Protein AF-A0A4P7GHL5-F1 (afdb_monomer_lite)

Foldseek 3Di:
DDPCDPVNVLVVLVVVLVVVVVVVVVVPLDKDWDWDKDDDLAALVLQQVLVQVLLPPQPQWDWDAPDVQKIKIKRWDLDPSLVSLCVSVPPVSVVSSVDTDIWIWMWGWDADDRHIMITIGGIDGPVSVVSVVVSSVCSNVSSVPPPPPPDDD

Radius of gyration: 22.7 Å; chains: 1; bounding box: 52×26×85 Å

Organism: NCBI:txid2518370

Secondary structure (DSSP, 8-state):
-----HHHHHHHHHHHHHHHHHHHHTS---EEEEEEEEEESS-HHHHHHHHHHHHHTSTTEEEEEEETTEEEEEEEEE-GGGHHHHHHTTTTGGGGGG-EEEEEEEEEEEEETTEEEEEEEEEEEHHHHHHHHHHHHHHHHHHHT--------

pLDDT: mean 75.15, std 10.36, range [44.66, 88.81]

Sequence (153 aa):
MFGIGGVELVVAGAVVVAAILVLRFARPGQWVRVDEVHHVAVEPTALEIPLARLLSDLPSTELHAGGPATWTLSVRRAQPWTLVPAVLLFRLGLLFLLFREHAAVLAVLRSAPGGSEVHLLGTTRVAVRTTLQRALAELPAAAATRPDATTTS

Structure (mmCIF, N/CA/C/O backbone):
data_AF-A0A4P7GHL5-F1
#
_entry.id   AF-A0A4P7GHL5-F1
#
loop_
_atom_site.group_PDB
_atom_site.id
_atom_site.type_symbol
_atom_site.label_atom_id
_atom_site.label_alt_id
_atom_site.label_comp_id
_atom_site.label_asym_id
_atom_site.label_entity_id
_atom_site.label_seq_id
_atom_site.pdbx_PDB_ins_code
_atom_site.Cartn_x
_atom_site.Cartn_y
_atom_site.Cartn_z
_atom_site.occupancy
_atom_site.B_iso_or_equiv
_atom_site.auth_seq_id
_atom_site.auth_comp_id
_atom_site.auth_asym_id
_atom_site.auth_atom_id
_atom_site.pdbx_PDB_model_num
ATOM 1 N N . MET A 1 1 ? 30.127 -12.176 -44.407 1.00 48.75 1 MET A N 1
ATOM 2 C CA . MET A 1 1 ? 30.492 -12.091 -42.977 1.00 48.75 1 MET A CA 1
ATOM 3 C C . MET A 1 1 ? 30.064 -10.717 -42.501 1.00 48.75 1 MET A C 1
ATOM 5 O O . MET A 1 1 ? 30.691 -9.743 -42.889 1.00 48.75 1 MET A O 1
ATOM 9 N N . PHE A 1 2 ? 28.931 -10.615 -41.804 1.00 52.50 2 PHE A N 1
ATOM 10 C CA . PHE A 1 2 ? 28.431 -9.325 -41.327 1.00 52.50 2 PHE A CA 1
ATOM 11 C C . PHE A 1 2 ? 29.323 -8.864 -40.176 1.00 52.50 2 PHE A C 1
ATOM 13 O O . PHE A 1 2 ? 29.276 -9.430 -39.086 1.00 52.50 2 PHE A O 1
ATOM 20 N N . GLY A 1 3 ? 30.191 -7.893 -40.454 1.00 56.22 3 GLY A N 1
ATOM 21 C CA . GLY A 1 3 ? 30.932 -7.177 -39.428 1.00 56.22 3 GLY A CA 1
ATOM 22 C C . GLY A 1 3 ? 29.958 -6.283 -38.687 1.00 56.22 3 GLY A C 1
ATOM 23 O O . GLY A 1 3 ? 29.822 -5.123 -39.047 1.00 56.22 3 GLY A O 1
ATOM 24 N N . ILE A 1 4 ? 29.254 -6.850 -37.706 1.00 58.62 4 ILE A N 1
ATOM 25 C CA . ILE A 1 4 ? 28.457 -6.079 -36.756 1.00 58.62 4 ILE A CA 1
ATOM 26 C C . ILE A 1 4 ? 29.463 -5.223 -35.988 1.00 58.62 4 ILE A C 1
ATOM 28 O O . ILE A 1 4 ? 30.194 -5.718 -35.126 1.00 58.62 4 ILE A O 1
ATOM 32 N N . GLY A 1 5 ? 29.574 -3.956 -36.370 1.00 64.81 5 GLY A N 1
ATOM 33 C CA . GLY A 1 5 ? 30.417 -2.993 -35.688 1.00 64.81 5 GLY A CA 1
ATOM 34 C C . GLY A 1 5 ? 29.848 -2.737 -34.298 1.00 64.81 5 GLY A C 1
ATOM 35 O O . GLY A 1 5 ? 28.633 -2.748 -34.101 1.00 64.81 5 GLY A O 1
ATOM 36 N N . GLY A 1 6 ? 30.709 -2.466 -33.312 1.00 70.94 6 GLY A N 1
ATOM 37 C CA . GLY A 1 6 ? 30.272 -2.200 -31.933 1.00 70.94 6 GLY A CA 1
ATOM 38 C C . GLY A 1 6 ? 29.177 -1.126 -31.823 1.00 70.94 6 GLY A C 1
ATOM 39 O O . GLY A 1 6 ? 28.366 -1.168 -30.905 1.00 70.94 6 GLY A O 1
ATOM 40 N N . VAL A 1 7 ? 29.090 -0.217 -32.801 1.00 75.12 7 VAL A N 1
ATOM 41 C CA . VAL A 1 7 ? 28.044 0.809 -32.908 1.00 75.12 7 VAL A CA 1
ATOM 42 C C . VAL A 1 7 ? 26.653 0.213 -33.163 1.00 75.12 7 VAL A C 1
ATOM 44 O O . VAL A 1 7 ? 25.696 0.627 -32.517 1.00 75.12 7 VAL A O 1
ATOM 47 N N . GLU A 1 8 ? 26.515 -0.781 -34.042 1.00 79.44 8 GLU A N 1
ATOM 48 C CA . GLU A 1 8 ? 25.217 -1.407 -34.352 1.00 79.44 8 GLU A CA 1
ATOM 49 C C 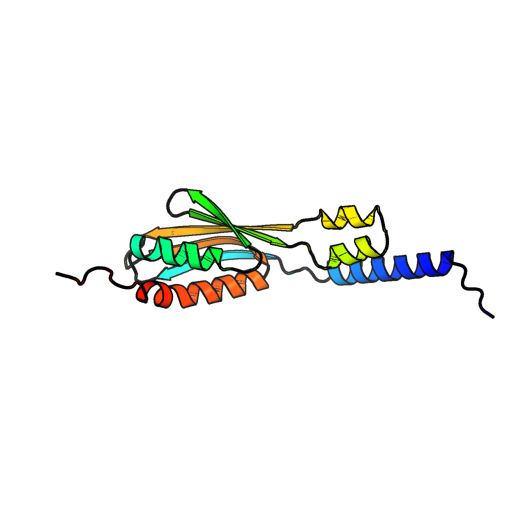. GLU A 1 8 ? 24.677 -2.189 -33.155 1.00 79.44 8 GLU A C 1
ATOM 51 O O . GLU A 1 8 ? 23.475 -2.176 -32.894 1.00 79.44 8 GLU A O 1
ATOM 56 N N . LEU A 1 9 ? 25.572 -2.796 -32.372 1.00 78.25 9 LEU A N 1
ATOM 57 C CA . LEU A 1 9 ? 25.213 -3.494 -31.140 1.00 78.25 9 LEU A CA 1
ATOM 58 C C . LEU A 1 9 ? 24.723 -2.518 -30.057 1.00 78.25 9 LEU A C 1
ATOM 60 O O . LEU A 1 9 ? 23.744 -2.798 -29.365 1.00 78.25 9 LEU A O 1
ATOM 64 N N . VAL A 1 10 ? 25.355 -1.343 -29.953 1.00 76.69 10 VAL A N 1
ATOM 65 C CA . VAL A 1 10 ? 24.929 -0.268 -29.041 1.00 76.69 10 VAL A CA 1
ATOM 66 C C . VAL A 1 10 ? 23.576 0.307 -29.462 1.00 76.69 10 VAL A C 1
ATOM 68 O O . VAL A 1 10 ? 22.698 0.479 -28.617 1.00 76.69 10 VAL A O 1
ATOM 71 N N . VAL A 1 11 ? 23.370 0.559 -30.757 1.00 80.88 11 VAL A N 1
ATOM 72 C CA . VAL A 1 11 ? 22.097 1.078 -31.282 1.00 80.88 11 VAL A CA 1
ATOM 73 C C . VAL A 1 11 ? 20.975 0.056 -31.098 1.00 80.88 11 VAL A C 1
ATOM 75 O O . VAL A 1 11 ? 19.912 0.408 -30.588 1.00 80.88 11 VAL A O 1
ATOM 78 N N . ALA A 1 12 ? 21.207 -1.217 -31.429 1.00 79.75 12 ALA A N 1
ATOM 79 C CA . ALA A 1 12 ? 20.229 -2.280 -31.215 1.00 79.75 12 ALA A CA 1
ATOM 80 C C . ALA A 1 12 ? 19.871 -2.428 -29.727 1.00 79.75 12 ALA A C 1
ATOM 82 O O . ALA A 1 12 ? 18.692 -2.510 -29.380 1.00 79.75 12 ALA A O 1
ATOM 83 N N . GLY A 1 13 ? 20.869 -2.377 -28.837 1.00 77.56 13 GLY A N 1
ATOM 84 C CA . GLY A 1 13 ? 20.654 -2.367 -27.391 1.00 77.56 13 GLY A CA 1
ATOM 85 C C . GLY A 1 13 ? 19.793 -1.186 -26.940 1.00 77.56 13 GLY A C 1
ATOM 86 O O . GLY A 1 13 ? 18.809 -1.379 -26.229 1.00 77.56 13 GLY A O 1
ATOM 87 N N . ALA A 1 14 ? 20.096 0.027 -27.407 1.00 78.31 14 ALA A N 1
ATOM 88 C CA . ALA A 1 14 ? 19.332 1.228 -27.074 1.00 78.31 14 ALA A CA 1
ATOM 89 C C . ALA A 1 14 ? 17.873 1.160 -27.561 1.00 78.31 14 ALA A C 1
ATOM 91 O O . ALA A 1 14 ? 16.963 1.545 -26.826 1.00 78.31 14 ALA A O 1
ATOM 92 N N . VAL A 1 15 ? 17.628 0.623 -28.760 1.00 82.00 15 VAL A N 1
ATOM 93 C CA . VAL A 1 15 ? 16.272 0.449 -29.310 1.00 82.00 15 VAL A CA 1
ATOM 94 C C . VAL A 1 15 ? 15.474 -0.574 -28.504 1.00 82.00 15 VAL A C 1
ATOM 96 O O . VAL A 1 15 ? 14.314 -0.322 -28.183 1.00 82.00 15 VAL A O 1
ATOM 99 N N . VAL A 1 16 ? 16.083 -1.697 -28.114 1.00 80.12 16 VAL A N 1
ATOM 100 C CA . VAL A 1 16 ? 15.427 -2.697 -27.255 1.00 80.12 16 VAL A CA 1
ATOM 101 C C . VAL A 1 16 ? 15.089 -2.102 -25.886 1.00 80.12 16 VAL A C 1
ATOM 103 O O . VAL A 1 16 ? 13.987 -2.314 -25.382 1.00 80.12 16 VAL A O 1
ATOM 106 N N . VAL A 1 17 ? 15.981 -1.293 -25.308 1.00 74.69 17 VAL A N 1
ATOM 107 C CA . VAL A 1 17 ? 15.707 -0.558 -24.062 1.00 74.69 17 VAL A CA 1
ATOM 108 C C . VAL A 1 17 ? 14.541 0.394 -24.232 1.00 74.69 17 VAL A C 1
ATOM 110 O O . VAL A 1 17 ? 13.614 0.357 -23.427 1.00 74.69 17 VAL A O 1
ATOM 113 N N . ALA A 1 18 ? 14.553 1.213 -25.282 1.0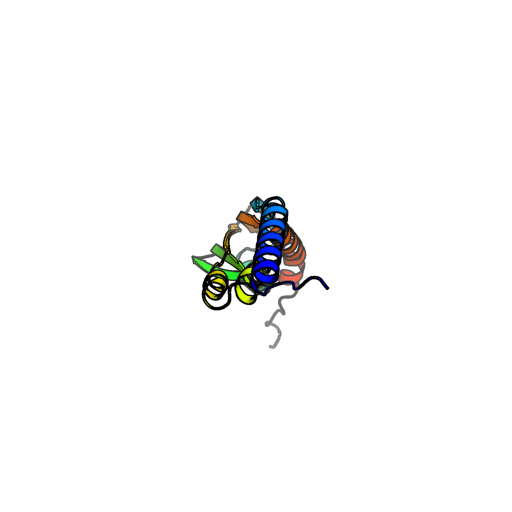0 78.69 18 ALA A N 1
ATOM 114 C CA . ALA A 1 18 ? 13.472 2.144 -25.565 1.00 78.69 18 ALA A CA 1
ATOM 115 C C . ALA A 1 18 ? 12.137 1.407 -25.749 1.00 78.69 18 ALA A C 1
ATOM 117 O O . ALA A 1 18 ? 11.136 1.810 -25.164 1.00 78.69 18 ALA A O 1
ATOM 118 N N . ALA A 1 19 ? 12.121 0.285 -26.473 1.00 79.19 19 ALA A N 1
ATOM 119 C CA . ALA A 1 19 ? 10.927 -0.533 -26.664 1.00 79.19 19 ALA A CA 1
ATOM 120 C C . ALA A 1 19 ? 10.416 -1.137 -25.346 1.00 79.19 19 ALA A C 1
ATOM 122 O O . ALA A 1 19 ? 9.219 -1.072 -25.072 1.00 79.19 19 ALA A O 1
ATOM 123 N N . ILE A 1 20 ? 11.305 -1.671 -24.496 1.00 74.75 20 ILE A N 1
ATOM 124 C CA . ILE A 1 20 ? 10.948 -2.183 -23.162 1.00 74.75 20 ILE A CA 1
ATOM 125 C C . ILE A 1 20 ? 10.397 -1.055 -22.287 1.00 74.75 20 ILE A C 1
ATOM 127 O O . ILE A 1 20 ? 9.387 -1.250 -21.608 1.00 74.75 20 ILE A O 1
ATOM 131 N N . LEU A 1 21 ? 11.028 0.122 -22.313 1.00 68.75 21 LEU A N 1
ATOM 132 C CA . LEU A 1 21 ? 10.570 1.295 -21.577 1.00 68.75 21 LEU A CA 1
ATOM 133 C C . LEU A 1 21 ? 9.182 1.720 -22.057 1.00 68.75 21 LEU A C 1
ATOM 135 O O . LEU A 1 21 ? 8.297 1.844 -21.223 1.00 68.75 21 LEU A O 1
ATOM 139 N N . VAL A 1 22 ? 8.947 1.847 -23.366 1.00 76.06 22 VAL A N 1
ATOM 140 C CA . VAL A 1 22 ? 7.643 2.229 -23.937 1.00 76.06 22 VAL A CA 1
ATOM 141 C C . VAL A 1 22 ? 6.562 1.201 -23.610 1.00 76.06 22 VAL A C 1
ATOM 143 O O . VAL A 1 22 ? 5.519 1.572 -23.080 1.00 76.06 22 VAL A O 1
ATOM 146 N N . LEU A 1 23 ? 6.805 -0.093 -23.843 1.00 72.56 23 LEU A N 1
ATOM 147 C CA . LEU A 1 23 ? 5.844 -1.163 -23.534 1.00 72.56 23 LEU A CA 1
ATOM 148 C C . LEU A 1 23 ? 5.489 -1.216 -22.048 1.00 72.56 23 LEU A C 1
ATOM 150 O O . LEU A 1 23 ? 4.367 -1.570 -21.683 1.00 72.56 23 LEU A O 1
ATOM 154 N N . ARG A 1 24 ? 6.441 -0.882 -21.175 1.00 64.31 24 ARG A N 1
ATOM 155 C CA . ARG A 1 24 ? 6.233 -0.919 -19.730 1.00 64.31 24 ARG A CA 1
ATOM 156 C C . ARG A 1 24 ? 5.637 0.374 -19.188 1.00 64.31 24 ARG A C 1
ATOM 158 O O . ARG A 1 24 ? 4.816 0.286 -18.288 1.00 64.31 24 ARG A O 1
ATOM 165 N N . PHE A 1 25 ? 5.965 1.531 -19.757 1.00 62.09 25 PHE A N 1
ATOM 166 C CA . PHE A 1 25 ? 5.304 2.806 -19.458 1.00 62.09 25 PHE A CA 1
ATOM 167 C C . PHE A 1 25 ? 3.849 2.798 -19.948 1.00 62.09 25 PHE A C 1
ATOM 169 O O . PHE A 1 25 ? 2.962 3.312 -19.274 1.00 62.09 25 PHE A O 1
ATOM 176 N N . ALA A 1 26 ? 3.591 2.119 -21.070 1.00 59.94 26 ALA A N 1
ATOM 177 C CA . ALA A 1 26 ? 2.252 1.851 -21.588 1.00 59.94 26 ALA A CA 1
ATOM 178 C C . ALA A 1 26 ? 1.462 0.834 -20.747 1.00 59.94 26 ALA A C 1
ATOM 180 O O . ALA A 1 26 ? 0.247 0.732 -20.899 1.00 59.94 26 ALA A O 1
ATOM 181 N N . ARG A 1 27 ? 2.117 0.091 -19.842 1.00 58.94 27 ARG A N 1
ATOM 182 C CA . ARG A 1 27 ? 1.444 -0.644 -18.767 1.00 58.94 27 ARG A CA 1
ATOM 183 C C . ARG A 1 27 ? 1.452 0.233 -17.520 1.00 58.94 27 ARG A C 1
ATOM 185 O O . ARG A 1 27 ? 2.362 0.080 -16.702 1.00 58.94 27 ARG A O 1
ATOM 192 N N . PRO A 1 28 ? 0.467 1.133 -17.338 1.00 54.09 28 PRO A N 1
ATOM 193 C CA . PRO A 1 28 ? 0.375 1.894 -16.108 1.00 54.09 28 PRO A CA 1
ATOM 194 C C . PRO A 1 28 ? 0.365 0.887 -14.962 1.00 54.09 28 PRO A C 1
ATOM 196 O O . PRO A 1 28 ? -0.519 0.032 -14.878 1.00 54.09 28 PRO A O 1
ATOM 199 N N . GLY A 1 29 ? 1.375 0.947 -14.092 1.00 60.66 29 GLY A N 1
ATOM 200 C CA . GLY A 1 29 ? 1.222 0.386 -12.761 1.00 60.66 29 GLY A CA 1
ATOM 201 C C . GLY A 1 29 ? 0.016 1.110 -12.195 1.00 60.66 29 GLY A C 1
ATOM 202 O O . GLY A 1 29 ? 0.129 2.299 -11.933 1.00 60.66 29 GLY A O 1
ATOM 203 N N . GLN A 1 30 ? -1.149 0.460 -12.181 1.00 71.44 30 GLN A N 1
ATOM 204 C CA . GLN A 1 30 ? -2.415 1.140 -11.938 1.00 71.44 30 GLN A CA 1
ATOM 205 C C . GLN A 1 30 ? -2.361 1.744 -10.538 1.00 71.44 30 GLN A C 1
ATOM 207 O O . GLN A 1 30 ? -2.423 1.046 -9.522 1.00 71.44 30 GLN A O 1
ATOM 212 N N . TRP A 1 31 ? -2.137 3.050 -10.511 1.00 75.62 31 TRP A N 1
ATOM 213 C CA . TRP A 1 31 ? -2.270 3.860 -9.325 1.00 75.62 31 TRP A CA 1
ATOM 214 C C . TRP A 1 31 ? -3.760 3.996 -9.075 1.00 75.62 31 TRP A C 1
ATOM 216 O O . TRP A 1 31 ? -4.522 4.364 -9.967 1.00 75.62 31 TRP A O 1
ATOM 226 N N . VAL A 1 32 ? -4.173 3.639 -7.872 1.00 80.81 32 VAL A N 1
ATOM 227 C CA . VAL A 1 32 ? -5.560 3.669 -7.444 1.00 80.81 32 VAL A CA 1
ATOM 228 C C . VAL A 1 32 ? -5.649 4.577 -6.236 1.00 80.81 32 VAL A C 1
ATOM 230 O O . VAL A 1 32 ? -4.804 4.539 -5.335 1.00 80.81 32 VAL A O 1
ATOM 233 N N . ARG A 1 33 ? -6.677 5.420 -6.243 1.00 84.75 33 ARG A N 1
ATOM 234 C CA . ARG A 1 33 ? -7.058 6.207 -5.080 1.00 84.75 33 ARG A CA 1
ATOM 235 C C . ARG A 1 33 ? -7.721 5.281 -4.065 1.00 84.75 33 ARG A C 1
ATOM 237 O O . ARG A 1 33 ? -8.637 4.544 -4.420 1.00 84.75 33 ARG A O 1
ATOM 244 N N . VAL A 1 34 ? -7.232 5.312 -2.834 1.00 84.38 34 VAL A N 1
ATOM 245 C CA . VAL A 1 34 ? -7.796 4.579 -1.701 1.00 84.38 34 VAL A CA 1
ATOM 246 C C . VAL A 1 34 ? -8.562 5.579 -0.848 1.00 84.38 34 VAL A C 1
ATOM 248 O O . VAL A 1 34 ? -8.024 6.628 -0.493 1.00 84.38 34 VAL A O 1
ATOM 251 N N . ASP A 1 35 ? -9.822 5.256 -0.597 1.00 87.31 35 ASP A N 1
ATOM 252 C CA . ASP A 1 35 ? -10.736 5.967 0.293 1.00 87.31 35 ASP A CA 1
ATOM 253 C C . ASP A 1 35 ? -11.661 4.903 0.891 1.00 87.31 35 ASP A C 1
ATOM 255 O O . ASP A 1 35 ? -12.705 4.568 0.331 1.00 87.31 35 ASP A O 1
ATOM 259 N N . GLU A 1 36 ? -11.159 4.214 1.915 1.00 86.56 36 GLU A N 1
ATOM 260 C CA . GLU A 1 36 ? -11.800 3.028 2.485 1.00 86.56 36 GLU A CA 1
ATOM 261 C C . GLU A 1 36 ? -11.942 3.167 3.998 1.00 86.56 36 GLU A C 1
ATOM 263 O O . GLU A 1 36 ? -11.018 3.606 4.680 1.00 86.56 36 GLU A O 1
ATOM 268 N N . VAL A 1 37 ? -13.088 2.732 4.524 1.00 85.81 37 VAL A N 1
ATOM 269 C CA . VAL A 1 37 ? -13.380 2.710 5.961 1.00 85.81 37 VAL A CA 1
ATOM 270 C C . VAL A 1 37 ? -13.594 1.266 6.394 1.00 85.81 37 VAL A C 1
ATOM 272 O O . VAL A 1 37 ? -14.455 0.572 5.855 1.00 85.81 37 VAL A O 1
ATOM 275 N N . HIS A 1 38 ? -12.798 0.803 7.353 1.00 84.56 38 HIS A N 1
ATOM 276 C CA . HIS A 1 38 ? -12.915 -0.526 7.947 1.00 84.56 38 HIS A CA 1
ATOM 277 C C . HIS A 1 38 ? -13.389 -0.411 9.390 1.00 84.56 38 HIS A C 1
ATOM 279 O O . HIS A 1 38 ? -12.745 0.244 10.205 1.00 84.56 38 HIS A O 1
ATOM 285 N N . HIS A 1 39 ? -14.502 -1.068 9.703 1.00 83.75 39 HIS A N 1
ATOM 286 C CA . HIS A 1 39 ? -15.079 -1.079 11.043 1.00 83.75 39 HIS A CA 1
ATOM 287 C C . HIS A 1 39 ? -14.617 -2.329 11.785 1.00 83.75 39 HIS A C 1
ATOM 289 O O . HIS A 1 39 ? -14.693 -3.437 11.252 1.00 83.75 39 HIS A O 1
ATOM 295 N N . VAL A 1 40 ? -14.167 -2.155 13.022 1.00 81.81 40 VAL A N 1
ATOM 296 C CA . VAL A 1 40 ? -13.754 -3.242 13.905 1.00 81.81 40 VAL A CA 1
ATOM 297 C C . VAL A 1 40 ? -14.449 -3.072 15.247 1.00 81.81 40 VAL A C 1
ATOM 299 O O . VAL A 1 40 ? -14.334 -2.028 15.880 1.00 81.81 40 VAL A O 1
ATOM 302 N N . ALA A 1 41 ? -15.152 -4.109 15.703 1.00 81.00 41 ALA A N 1
ATOM 303 C CA . ALA A 1 41 ? -15.884 -4.122 16.973 1.00 81.00 41 ALA A CA 1
ATOM 304 C C . ALA A 1 41 ? -14.948 -4.305 18.188 1.00 81.00 41 ALA A C 1
ATOM 306 O O . ALA A 1 41 ? -15.124 -5.207 19.001 1.00 81.00 41 ALA A O 1
ATOM 307 N N . VAL A 1 42 ? -13.898 -3.490 18.267 1.00 78.94 42 VAL A N 1
ATOM 308 C CA . VAL A 1 42 ? -12.881 -3.487 19.326 1.00 78.94 42 VAL A CA 1
ATOM 309 C C . VAL A 1 42 ? -12.593 -2.035 19.698 1.00 78.94 42 VAL A C 1
ATOM 311 O O . VAL A 1 42 ? -12.721 -1.142 18.860 1.00 78.94 42 VAL A O 1
ATOM 314 N N . GLU A 1 43 ? -12.230 -1.782 20.951 1.00 79.62 43 GLU A N 1
ATOM 315 C CA . GLU A 1 43 ? -11.904 -0.441 21.439 1.00 79.62 43 GLU A CA 1
ATOM 316 C C . GLU A 1 43 ? -10.631 0.127 20.762 1.00 79.62 43 GLU A C 1
ATOM 318 O O . GLU A 1 43 ? -9.679 -0.628 20.530 1.00 79.62 43 GLU A O 1
ATOM 323 N N . PRO A 1 44 ? -10.559 1.442 20.462 1.00 73.38 44 PRO A N 1
ATOM 324 C CA . PRO A 1 44 ? -9.445 2.021 19.698 1.00 73.38 44 PRO A CA 1
ATOM 325 C C . PRO A 1 44 ? -8.075 1.813 20.349 1.00 73.38 44 PRO A C 1
ATOM 327 O O . PRO A 1 44 ? -7.088 1.534 19.671 1.00 73.38 44 PRO A O 1
ATOM 330 N N . THR A 1 45 ? -8.014 1.885 21.677 1.00 75.50 45 THR A N 1
ATOM 331 C CA . THR A 1 45 ? -6.791 1.697 22.475 1.00 75.50 45 THR A CA 1
ATOM 332 C C . THR A 1 45 ? -6.247 0.271 22.395 1.00 75.50 45 THR A C 1
ATOM 334 O O . THR A 1 45 ? -5.033 0.057 22.402 1.00 75.50 45 THR A O 1
ATOM 337 N N . ALA A 1 46 ? -7.126 -0.725 22.276 1.00 77.00 46 ALA A N 1
ATOM 338 C CA . ALA A 1 46 ? -6.725 -2.114 22.087 1.00 77.00 46 ALA A CA 1
ATOM 339 C C . ALA A 1 46 ? -6.208 -2.378 20.663 1.00 77.00 46 ALA A C 1
ATOM 341 O O . ALA A 1 46 ? -5.447 -3.325 20.459 1.00 77.00 46 ALA A O 1
ATOM 342 N N . LEU A 1 47 ? -6.584 -1.527 19.705 1.00 80.44 47 LEU A N 1
ATOM 343 C CA . LEU A 1 47 ? -6.341 -1.708 18.279 1.00 80.44 47 LEU A CA 1
ATOM 344 C C . LEU A 1 47 ? -5.146 -0.899 17.748 1.00 80.44 47 LEU A C 1
ATOM 346 O O . LEU A 1 47 ? -4.567 -1.275 16.732 1.00 80.44 47 LEU A O 1
ATOM 350 N N . GLU A 1 48 ? -4.713 0.141 18.464 1.00 81.00 48 GLU A N 1
ATOM 351 C CA . GLU A 1 48 ? -3.580 0.999 18.092 1.00 81.00 48 GLU A CA 1
ATOM 352 C C . GLU A 1 48 ? -2.272 0.211 17.880 1.00 81.00 48 GLU A C 1
ATOM 354 O O . GLU A 1 48 ? -1.625 0.336 16.838 1.00 81.00 48 GLU A O 1
ATOM 359 N N . ILE A 1 49 ? -1.905 -0.656 18.833 1.00 81.44 49 ILE A N 1
ATOM 360 C CA . ILE A 1 49 ? -0.667 -1.455 18.770 1.00 81.44 49 ILE A CA 1
ATOM 361 C C . ILE A 1 49 ? -0.742 -2.546 17.682 1.00 81.44 49 ILE A C 1
ATOM 363 O O . ILE A 1 49 ? 0.190 -2.627 16.876 1.00 81.44 49 ILE A O 1
ATOM 367 N N . PRO A 1 50 ? -1.808 -3.377 17.604 1.00 81.94 50 PRO A N 1
ATOM 368 C CA . PRO A 1 50 ? -1.966 -4.346 16.519 1.00 81.94 50 PRO A CA 1
ATOM 369 C C . PRO A 1 50 ? -1.966 -3.699 15.135 1.00 81.94 50 PRO A C 1
ATOM 371 O O . PRO A 1 50 ? -1.295 -4.204 14.240 1.00 81.94 50 PRO A O 1
ATOM 374 N N . LEU A 1 51 ? -2.659 -2.568 14.965 1.00 82.81 51 LEU A N 1
ATOM 375 C CA . LEU A 1 51 ? -2.716 -1.852 13.693 1.00 82.81 51 LEU A CA 1
ATOM 376 C C . LEU A 1 51 ? -1.341 -1.309 13.300 1.00 82.81 51 LEU A C 1
ATOM 378 O O . LEU A 1 51 ? -0.910 -1.525 12.171 1.00 82.81 51 LEU A O 1
ATOM 382 N N . ALA A 1 52 ? -0.625 -0.657 14.220 1.00 83.50 52 ALA A N 1
ATOM 383 C CA . ALA A 1 52 ? 0.716 -0.150 13.943 1.00 83.50 52 ALA A CA 1
ATOM 384 C C . ALA A 1 52 ? 1.686 -1.277 13.550 1.00 83.50 52 ALA A C 1
ATOM 386 O O . ALA A 1 52 ? 2.419 -1.129 12.574 1.00 83.50 52 ALA A O 1
ATOM 387 N N . ARG A 1 53 ? 1.649 -2.417 14.258 1.00 83.06 53 ARG A N 1
ATOM 388 C CA . ARG A 1 53 ? 2.482 -3.594 13.953 1.00 83.06 53 ARG A CA 1
ATOM 389 C C . ARG A 1 53 ? 2.154 -4.184 12.581 1.00 83.06 53 ARG A C 1
ATOM 391 O O . ARG A 1 53 ? 3.039 -4.448 11.775 1.00 83.06 53 ARG A O 1
ATOM 398 N N . LEU A 1 54 ? 0.870 -4.344 12.297 1.00 83.88 54 LEU A N 1
ATOM 399 C CA . LEU A 1 54 ? 0.387 -4.913 11.045 1.00 83.88 54 LEU A CA 1
ATOM 400 C C . LEU A 1 54 ? 0.720 -4.007 9.849 1.00 83.88 54 LEU A C 1
ATOM 402 O O . LEU A 1 54 ? 1.109 -4.495 8.789 1.00 83.88 54 LEU A O 1
ATOM 406 N N . LEU A 1 55 ? 0.654 -2.685 10.032 1.00 83.19 55 LEU A N 1
ATOM 407 C CA . LEU A 1 55 ? 1.099 -1.722 9.026 1.00 83.19 55 LEU A CA 1
ATOM 408 C C . LEU A 1 55 ? 2.629 -1.682 8.871 1.00 83.19 55 LEU A C 1
ATOM 410 O O . LEU A 1 55 ? 3.108 -1.435 7.766 1.00 83.19 55 LEU A O 1
ATOM 414 N N . SER A 1 56 ? 3.405 -1.920 9.935 1.00 83.12 56 SER A N 1
ATOM 415 C CA . SER A 1 56 ? 4.873 -1.968 9.852 1.00 83.12 56 SER A CA 1
ATOM 416 C C . SER A 1 56 ? 5.410 -3.244 9.206 1.00 83.12 56 SER A C 1
ATOM 418 O O . SER A 1 56 ? 6.462 -3.198 8.575 1.00 83.12 56 SER A O 1
ATOM 420 N N . ASP A 1 57 ? 4.687 -4.360 9.322 1.00 83.50 57 ASP A N 1
ATOM 421 C CA . ASP A 1 57 ? 5.086 -5.656 8.755 1.00 83.50 57 ASP A CA 1
ATOM 422 C C . ASP A 1 57 ? 4.808 -5.759 7.242 1.00 83.50 57 ASP A C 1
ATOM 424 O O . ASP A 1 57 ? 5.183 -6.735 6.583 1.00 83.50 57 ASP A O 1
ATOM 428 N N . LEU A 1 58 ? 4.171 -4.741 6.653 1.00 79.00 58 LEU A N 1
ATOM 429 C CA . LEU A 1 58 ? 3.929 -4.684 5.218 1.00 79.00 58 LEU A CA 1
ATOM 430 C C . LEU A 1 58 ? 5.259 -4.617 4.435 1.00 79.00 58 LEU A C 1
ATOM 432 O O . LEU A 1 58 ? 6.149 -3.812 4.727 1.00 79.00 58 LEU A O 1
ATOM 436 N N . PRO A 1 59 ? 5.421 -5.441 3.386 1.00 72.12 59 PRO A N 1
ATOM 437 C CA . PRO A 1 59 ? 6.660 -5.474 2.628 1.00 72.12 59 PRO A CA 1
ATOM 438 C C . PRO A 1 59 ? 6.833 -4.204 1.787 1.00 72.12 59 PRO A C 1
ATOM 440 O O . PRO A 1 59 ? 5.942 -3.805 1.037 1.00 72.12 59 PRO A O 1
ATOM 443 N N . SER A 1 60 ? 8.050 -3.648 1.792 1.00 71.75 60 SER A N 1
ATOM 444 C CA . SER A 1 60 ? 8.440 -2.469 0.988 1.00 71.75 60 SER A CA 1
ATOM 445 C C . SER A 1 60 ? 7.711 -1.164 1.352 1.00 71.75 60 SER A C 1
ATOM 447 O O . SER A 1 60 ? 7.571 -0.274 0.505 1.00 71.75 60 SER A O 1
ATOM 449 N N . THR A 1 61 ? 7.256 -1.040 2.597 1.00 76.38 61 THR A N 1
ATOM 450 C CA . THR A 1 61 ? 6.623 0.171 3.128 1.00 76.38 61 THR A CA 1
ATOM 451 C C . THR A 1 61 ? 7.378 0.711 4.332 1.00 76.38 61 THR A C 1
ATOM 453 O O . THR A 1 61 ? 7.859 -0.049 5.163 1.00 76.38 61 THR A O 1
ATOM 456 N N . GLU A 1 62 ? 7.476 2.031 4.427 1.00 82.50 62 GLU A N 1
ATOM 457 C CA . GLU A 1 62 ? 7.955 2.745 5.605 1.00 82.50 62 GLU A CA 1
ATOM 458 C C . GLU A 1 62 ? 6.741 3.359 6.313 1.00 82.50 62 GLU A C 1
ATOM 460 O O . GLU A 1 62 ? 5.952 4.082 5.697 1.00 82.50 62 GLU A O 1
ATOM 465 N N . LEU A 1 63 ? 6.580 3.056 7.600 1.00 82.88 63 LEU A N 1
ATOM 466 C CA . LEU A 1 63 ? 5.530 3.623 8.438 1.00 82.88 63 LEU A CA 1
ATOM 467 C C . LEU A 1 63 ? 6.059 4.874 9.146 1.00 82.88 63 LEU A C 1
ATOM 469 O O . LEU A 1 63 ? 7.054 4.813 9.866 1.00 82.88 63 LEU A O 1
ATOM 473 N N . HIS A 1 64 ? 5.372 5.999 8.980 1.00 84.81 64 HIS A N 1
ATOM 474 C CA . HIS A 1 64 ? 5.659 7.242 9.689 1.00 84.81 64 HIS A CA 1
ATOM 475 C C . HIS A 1 64 ? 4.484 7.585 10.603 1.00 84.81 64 HIS A C 1
ATOM 477 O O . HIS A 1 64 ? 3.355 7.721 10.135 1.00 84.81 64 HIS A O 1
ATOM 483 N N . ALA A 1 65 ? 4.732 7.743 11.902 1.00 82.69 65 ALA A N 1
ATOM 484 C CA . ALA A 1 65 ? 3.719 8.261 12.818 1.00 82.69 65 ALA A CA 1
ATOM 485 C C . ALA A 1 65 ? 3.450 9.740 12.484 1.00 82.69 65 ALA A C 1
ATOM 487 O O . ALA A 1 65 ? 4.372 10.553 12.492 1.00 82.69 65 ALA A O 1
ATOM 488 N N . GLY A 1 66 ? 2.203 10.069 12.136 1.00 71.88 66 GLY A N 1
ATOM 489 C CA . GLY A 1 66 ? 1.781 11.427 11.766 1.00 71.88 66 GLY A CA 1
ATOM 490 C C . GLY A 1 66 ? 1.220 12.239 12.937 1.00 71.88 66 GLY A C 1
ATOM 491 O O . GLY A 1 66 ? 1.016 13.443 12.805 1.00 71.88 66 GLY A O 1
ATOM 492 N N . GLY A 1 67 ? 0.976 11.584 14.073 1.00 76.88 67 GLY A N 1
ATOM 493 C CA . GLY A 1 67 ? 0.309 12.137 15.248 1.00 76.88 67 GLY A CA 1
ATOM 494 C C . GLY A 1 67 ? -0.395 11.031 16.048 1.00 76.88 67 GLY A C 1
ATOM 495 O O . GLY A 1 67 ? -0.231 9.849 15.735 1.00 76.88 67 GLY A O 1
ATOM 496 N N . PRO A 1 68 ? -1.193 11.379 17.072 1.00 75.94 68 PRO A N 1
ATOM 497 C CA . PRO A 1 68 ? -1.984 10.395 17.809 1.00 75.94 68 PRO A CA 1
ATOM 498 C C . PRO A 1 68 ? -2.981 9.705 16.867 1.00 75.94 68 PRO A C 1
ATOM 500 O O . PRO A 1 68 ? -3.654 10.381 16.086 1.00 75.94 68 PRO A O 1
ATOM 503 N N . ALA A 1 69 ? -3.048 8.368 16.910 1.00 78.62 69 ALA A N 1
ATOM 504 C CA . ALA A 1 69 ? -3.948 7.544 16.091 1.00 78.62 69 ALA A CA 1
ATOM 505 C C . ALA A 1 69 ? -3.859 7.775 14.561 1.00 78.62 69 ALA A C 1
ATOM 507 O O . ALA A 1 69 ? -4.810 7.501 13.822 1.00 78.62 69 ALA A O 1
ATOM 508 N N . THR A 1 70 ? -2.732 8.303 14.072 1.00 83.38 70 THR A N 1
ATOM 509 C CA . THR A 1 70 ? -2.519 8.605 12.650 1.00 83.38 70 THR A CA 1
ATOM 510 C C . THR A 1 70 ? -1.171 8.090 12.170 1.00 83.38 70 THR A C 1
ATOM 512 O O . THR A 1 70 ? -0.115 8.395 12.730 1.00 83.38 70 THR A O 1
ATOM 515 N N . TRP A 1 71 ? -1.192 7.343 11.070 1.00 83.12 71 TRP A N 1
ATOM 516 C CA . TRP A 1 71 ? 0.002 6.781 10.453 1.00 83.12 71 TRP A CA 1
ATOM 517 C C . TRP A 1 71 ? 0.019 7.069 8.963 1.00 83.12 71 TRP A C 1
ATOM 519 O O . TRP A 1 71 ? -0.984 6.934 8.276 1.00 83.12 71 TRP A O 1
ATOM 529 N N . THR A 1 72 ? 1.178 7.442 8.443 1.00 85.50 72 THR A N 1
ATOM 530 C CA . THR A 1 72 ? 1.413 7.573 7.008 1.00 85.50 72 THR A CA 1
ATOM 531 C C . THR A 1 72 ? 2.262 6.399 6.558 1.00 85.50 72 THR A C 1
ATOM 533 O O . THR A 1 72 ? 3.422 6.268 6.943 1.00 85.50 72 THR A O 1
ATOM 536 N N . LEU A 1 73 ? 1.682 5.540 5.736 1.00 82.62 73 LEU A N 1
ATOM 537 C CA . LEU A 1 73 ? 2.372 4.456 5.068 1.00 82.62 73 LEU A CA 1
ATOM 538 C C . LEU A 1 73 ? 2.946 4.992 3.757 1.00 82.62 73 LEU A C 1
ATOM 540 O O . LEU A 1 73 ? 2.195 5.374 2.856 1.00 82.62 73 LEU A O 1
ATOM 544 N N . SER A 1 74 ? 4.270 5.015 3.639 1.00 82.19 74 SER A N 1
ATOM 545 C CA . SER A 1 74 ? 4.937 5.344 2.387 1.00 82.19 74 SER A CA 1
ATOM 546 C C . SER A 1 74 ? 5.471 4.081 1.716 1.00 82.19 74 SER A C 1
ATOM 548 O O . SER A 1 74 ? 6.149 3.271 2.335 1.00 82.19 74 SER A O 1
ATOM 550 N N . VAL A 1 75 ? 5.156 3.862 0.441 1.00 75.25 75 VAL A N 1
ATOM 551 C CA . VAL A 1 75 ? 5.733 2.743 -0.317 1.00 75.25 75 VAL A CA 1
ATOM 552 C C . VAL A 1 75 ? 7.028 3.241 -0.933 1.00 75.25 75 VAL A C 1
ATOM 554 O O . VAL A 1 75 ? 6.990 4.104 -1.811 1.00 75.25 75 VAL A O 1
ATOM 557 N N . ARG A 1 76 ? 8.166 2.689 -0.505 1.00 68.00 76 ARG A N 1
ATOM 558 C CA . ARG A 1 76 ? 9.457 2.933 -1.151 1.00 68.00 76 ARG A CA 1
ATOM 559 C C . ARG A 1 76 ? 9.838 1.725 -1.974 1.00 68.00 76 ARG A C 1
ATOM 561 O O . ARG A 1 76 ? 10.277 0.706 -1.449 1.00 68.00 76 ARG A O 1
ATOM 568 N N . ARG A 1 77 ? 9.724 1.847 -3.294 1.00 64.81 77 ARG A N 1
ATOM 569 C CA . ARG A 1 77 ? 10.227 0.810 -4.193 1.00 64.81 77 ARG A CA 1
ATOM 570 C C . ARG A 1 77 ? 11.052 1.428 -5.306 1.00 64.81 77 ARG A C 1
ATOM 572 O O . ARG A 1 77 ? 10.538 2.205 -6.107 1.00 64.81 77 ARG A O 1
ATOM 579 N N . ALA A 1 78 ? 12.322 1.028 -5.380 1.00 60.03 78 ALA A N 1
ATOM 580 C CA . ALA A 1 78 ? 13.077 1.156 -6.615 1.00 60.03 78 ALA A CA 1
ATOM 581 C C . ALA A 1 78 ? 12.343 0.320 -7.667 1.00 60.03 78 ALA A C 1
ATOM 583 O O . ALA A 1 78 ? 12.145 -0.889 -7.506 1.00 60.03 78 ALA A O 1
ATOM 584 N N . GLN A 1 79 ? 11.835 0.982 -8.698 1.00 66.31 79 GLN A N 1
ATOM 585 C CA . GLN A 1 79 ? 11.147 0.292 -9.772 1.00 66.31 79 GLN A CA 1
ATOM 586 C C . GLN A 1 79 ? 12.130 -0.693 -10.434 1.00 66.31 79 GLN A C 1
ATOM 588 O O . GLN A 1 79 ? 13.208 -0.264 -10.823 1.00 66.31 79 GLN A O 1
ATOM 593 N N . PRO A 1 80 ? 11.789 -1.981 -10.641 1.00 67.88 80 PRO A N 1
ATOM 594 C CA . PRO A 1 80 ? 12.709 -2.943 -11.259 1.00 67.88 80 PRO A CA 1
ATOM 595 C C . PRO A 1 80 ? 13.236 -2.509 -12.632 1.00 67.88 80 PRO A C 1
ATOM 597 O O . PRO A 1 80 ? 14.272 -2.994 -13.072 1.00 67.88 80 PRO A O 1
ATOM 600 N N . TRP A 1 81 ? 12.538 -1.596 -13.320 1.00 65.31 81 TRP A N 1
ATOM 601 C CA . TRP A 1 81 ? 13.012 -1.056 -14.588 1.00 65.31 81 TRP A CA 1
ATOM 602 C C . TRP A 1 81 ? 14.220 -0.139 -14.435 1.00 65.31 81 TRP A C 1
ATOM 604 O O . TRP A 1 81 ? 14.953 -0.036 -15.402 1.00 65.31 81 TRP A O 1
ATOM 614 N N . THR A 1 82 ? 14.477 0.483 -13.278 1.00 69.31 82 THR A N 1
ATOM 615 C CA . THR A 1 82 ? 15.638 1.375 -13.094 1.00 69.31 82 THR A CA 1
ATOM 616 C C . THR A 1 82 ? 16.969 0.628 -13.190 1.00 69.31 82 THR A C 1
ATOM 618 O O . THR A 1 82 ? 17.984 1.232 -13.528 1.00 69.31 82 THR A O 1
ATOM 621 N N . LEU A 1 83 ? 16.957 -0.699 -13.004 1.00 70.25 83 LEU A N 1
ATOM 622 C CA . LEU A 1 83 ? 18.089 -1.588 -13.283 1.00 70.25 83 LEU A CA 1
ATOM 623 C C . LEU A 1 83 ? 18.434 -1.664 -14.776 1.00 70.25 83 LEU A C 1
ATOM 625 O O . LEU A 1 83 ? 19.603 -1.779 -15.121 1.00 70.25 83 LEU A O 1
ATOM 629 N N . VAL A 1 84 ? 17.442 -1.584 -15.667 1.00 70.62 84 VAL A N 1
ATOM 630 C CA . VAL A 1 84 ? 17.643 -1.709 -17.120 1.00 70.62 84 VAL A CA 1
ATOM 631 C C . VAL A 1 84 ? 18.546 -0.591 -17.666 1.00 70.62 84 VAL A C 1
ATOM 633 O O . VAL A 1 84 ? 19.596 -0.918 -18.220 1.00 70.62 84 VAL A O 1
ATOM 636 N N . PRO A 1 85 ? 18.245 0.713 -17.479 1.00 65.12 85 PRO A N 1
ATOM 637 C CA . PRO A 1 85 ? 19.167 1.764 -17.876 1.00 65.12 85 PRO A CA 1
ATOM 638 C C . PRO A 1 85 ? 20.459 1.713 -17.053 1.00 65.12 85 PRO A C 1
ATOM 640 O O . PRO A 1 85 ? 21.507 1.999 -17.619 1.00 65.12 85 PRO A O 1
ATOM 643 N N . ALA A 1 86 ? 20.433 1.302 -15.775 1.00 73.25 86 ALA A N 1
ATOM 644 C CA . ALA A 1 86 ? 21.647 1.171 -14.957 1.00 73.25 86 ALA A CA 1
ATOM 645 C C . ALA A 1 86 ? 22.680 0.205 -15.549 1.00 73.25 86 ALA A C 1
ATOM 647 O O . ALA A 1 86 ? 23.871 0.515 -15.545 1.00 73.25 86 ALA A O 1
ATOM 648 N N . VAL A 1 87 ? 22.222 -0.923 -16.093 1.00 75.38 87 VAL A N 1
ATOM 649 C CA . VAL A 1 87 ? 23.081 -1.911 -16.754 1.00 75.38 87 VAL A CA 1
ATOM 650 C C . VAL A 1 87 ? 23.500 -1.442 -18.152 1.00 75.38 87 VAL A C 1
ATOM 652 O O . VAL A 1 87 ? 24.650 -1.628 -18.535 1.00 75.38 87 VAL A O 1
ATOM 655 N N . LEU A 1 88 ? 22.596 -0.815 -18.911 1.00 69.12 88 LEU A N 1
ATOM 656 C CA . LEU A 1 88 ? 22.807 -0.539 -20.341 1.00 69.12 88 LEU A CA 1
ATOM 657 C C . LEU A 1 88 ? 23.515 0.789 -20.633 1.00 69.12 88 LEU A C 1
ATOM 659 O O . LEU A 1 88 ? 24.228 0.897 -21.624 1.00 69.12 88 LEU A O 1
ATOM 663 N N . LEU A 1 89 ? 23.353 1.790 -19.769 1.00 72.00 89 LEU A N 1
ATOM 664 C CA . LEU A 1 89 ? 23.933 3.132 -19.904 1.00 72.00 89 LEU A CA 1
ATOM 665 C C . LEU A 1 89 ? 24.934 3.401 -18.773 1.00 72.00 89 LEU A C 1
ATOM 667 O O . LEU A 1 89 ? 24.905 4.470 -18.164 1.00 72.00 89 LEU A O 1
ATOM 671 N N . PHE A 1 90 ? 25.760 2.403 -18.438 1.00 62.78 90 PHE A N 1
ATOM 672 C CA . PHE A 1 90 ? 26.682 2.396 -17.295 1.00 62.78 90 PHE A CA 1
ATOM 673 C C . PHE A 1 90 ? 27.342 3.776 -17.044 1.00 62.78 90 PHE A C 1
ATOM 675 O O . PHE A 1 90 ? 27.795 4.439 -17.974 1.00 62.78 90 PHE A O 1
ATOM 682 N N . ARG A 1 91 ? 27.372 4.217 -15.775 1.00 71.69 91 ARG A N 1
ATOM 683 C CA . ARG A 1 91 ? 27.516 5.609 -15.262 1.00 71.69 91 ARG A CA 1
ATOM 684 C C . ARG A 1 91 ? 26.260 6.485 -15.326 1.00 71.69 91 ARG A C 1
ATOM 686 O O . ARG A 1 91 ? 25.824 6.933 -14.271 1.00 71.69 91 ARG A O 1
ATOM 693 N N . LEU A 1 92 ? 25.661 6.725 -16.494 1.00 73.75 92 LEU A N 1
ATOM 694 C CA . LEU A 1 92 ? 24.456 7.571 -16.591 1.00 73.75 92 LEU A CA 1
ATOM 695 C C . LEU A 1 92 ? 23.219 6.860 -16.024 1.00 73.75 92 LEU A C 1
ATOM 697 O O . LEU A 1 92 ? 22.411 7.442 -15.307 1.00 73.75 92 LEU A O 1
ATOM 701 N N . GLY A 1 93 ? 23.104 5.565 -16.303 1.00 65.06 93 GLY A N 1
ATOM 702 C CA . GLY A 1 93 ? 22.020 4.712 -15.841 1.00 65.06 93 GLY A CA 1
ATOM 703 C C . GLY A 1 93 ? 21.971 4.527 -14.326 1.00 65.06 93 GLY A C 1
ATOM 704 O O . GLY A 1 93 ? 20.904 4.288 -13.772 1.00 65.06 93 GLY A O 1
ATOM 705 N N . LEU A 1 94 ? 23.106 4.677 -13.635 1.00 78.19 94 LEU A N 1
ATOM 706 C CA . LEU A 1 94 ? 23.168 4.624 -12.171 1.00 78.19 94 LEU A CA 1
ATOM 707 C C . LEU A 1 94 ? 22.314 5.722 -11.524 1.00 78.19 94 LEU A C 1
ATOM 709 O O . LEU A 1 94 ? 21.760 5.503 -10.451 1.00 78.19 94 LEU A O 1
ATOM 713 N N . LEU A 1 95 ? 22.124 6.861 -12.200 1.00 77.38 95 LEU A N 1
ATOM 714 C CA . LEU A 1 95 ? 21.235 7.926 -11.732 1.00 77.38 95 LEU A CA 1
ATOM 715 C C . LEU A 1 95 ? 19.773 7.465 -11.667 1.00 77.38 95 LEU A C 1
ATOM 717 O O . LEU A 1 95 ? 19.029 7.910 -10.799 1.00 77.38 95 LEU A O 1
ATOM 721 N N . PHE A 1 96 ? 19.359 6.520 -12.516 1.00 69.50 96 PHE A N 1
ATOM 722 C CA . PHE A 1 96 ? 18.001 5.976 -12.477 1.00 69.50 96 PHE A CA 1
ATOM 723 C C . PHE A 1 96 ? 17.750 5.106 -11.246 1.00 69.50 96 PHE A C 1
ATOM 725 O O . PHE A 1 96 ? 16.608 5.019 -10.804 1.00 69.50 96 PHE A O 1
ATOM 732 N N . LEU A 1 97 ? 18.784 4.521 -10.629 1.00 71.00 97 LEU A N 1
ATOM 733 C CA . LEU A 1 97 ? 18.632 3.821 -9.345 1.00 71.00 97 LEU A CA 1
ATOM 734 C C . LEU A 1 97 ? 18.221 4.772 -8.209 1.00 71.00 97 LEU A C 1
ATOM 736 O O . LEU A 1 97 ? 17.671 4.324 -7.203 1.00 71.00 97 LEU A O 1
ATOM 740 N N . LEU A 1 98 ? 18.449 6.079 -8.375 1.00 73.81 98 LEU A N 1
ATOM 741 C CA . LEU A 1 98 ? 17.982 7.107 -7.444 1.00 73.81 98 LEU A CA 1
ATOM 742 C C . LEU A 1 98 ? 16.501 7.442 -7.642 1.00 73.81 98 LEU A C 1
ATOM 744 O O . LEU A 1 98 ? 15.898 8.040 -6.752 1.00 73.81 98 LEU A O 1
ATOM 748 N N . PHE A 1 99 ? 15.901 7.051 -8.771 1.00 68.25 99 PHE A N 1
ATOM 749 C CA . PHE A 1 99 ? 14.485 7.276 -9.020 1.00 68.25 99 PHE A CA 1
ATOM 750 C C . PHE A 1 99 ? 13.656 6.372 -8.105 1.00 68.25 99 PHE A C 1
ATOM 752 O O . PHE A 1 99 ? 13.527 5.160 -8.308 1.00 68.25 99 PHE A O 1
ATOM 759 N N . ARG A 1 100 ? 13.116 6.985 -7.053 1.00 67.06 100 ARG A N 1
ATOM 760 C CA . ARG A 1 100 ? 12.244 6.345 -6.076 1.00 67.06 100 ARG A CA 1
ATOM 761 C C . ARG A 1 100 ? 10.845 6.883 -6.273 1.00 67.06 100 ARG A C 1
ATOM 763 O O . ARG A 1 100 ? 10.622 8.089 -6.246 1.00 67.06 100 ARG A O 1
ATOM 770 N N . GLU A 1 101 ? 9.903 5.976 -6.472 1.00 66.31 101 GLU A N 1
ATOM 771 C CA . GLU A 1 101 ? 8.499 6.351 -6.435 1.00 66.31 101 GLU A CA 1
ATOM 772 C C . GLU A 1 101 ? 8.020 6.339 -4.992 1.00 66.31 101 GLU A C 1
ATOM 774 O O . GLU A 1 101 ? 8.259 5.375 -4.263 1.00 66.31 101 GLU A O 1
ATOM 779 N N . HIS A 1 102 ? 7.349 7.423 -4.614 1.00 68.62 102 HIS A N 1
ATOM 780 C CA . HIS A 1 102 ? 6.731 7.596 -3.313 1.00 68.62 102 HIS A CA 1
ATOM 781 C C . HIS A 1 102 ? 5.215 7.521 -3.490 1.00 68.62 102 HIS A C 1
ATOM 783 O O . HIS A 1 102 ? 4.615 8.379 -4.132 1.00 68.62 102 HIS A O 1
ATOM 789 N N . ALA A 1 103 ? 4.604 6.476 -2.939 1.00 72.88 103 ALA A N 1
ATOM 790 C CA . ALA A 1 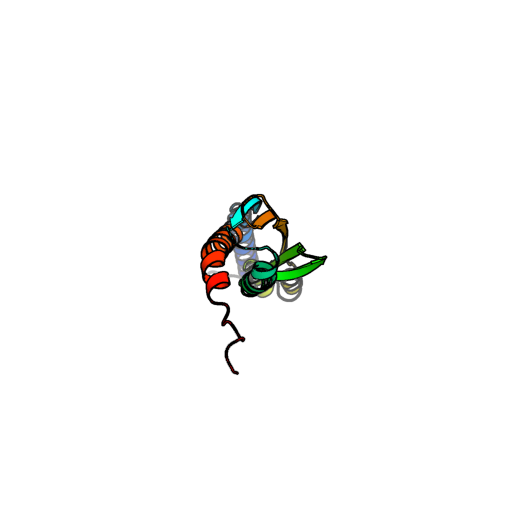103 ? 3.160 6.415 -2.725 1.00 72.88 103 ALA A CA 1
ATOM 791 C C . ALA A 1 103 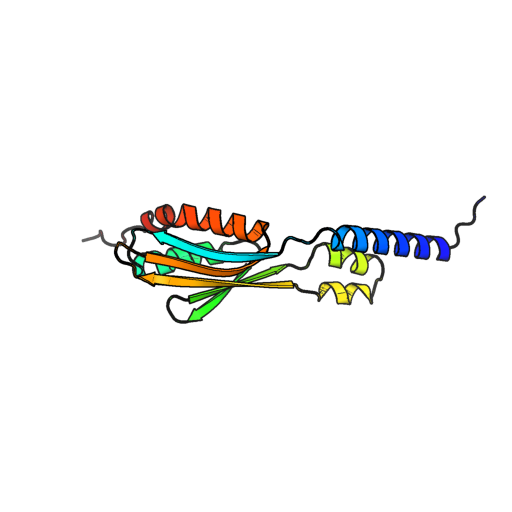? 2.891 6.685 -1.248 1.00 72.88 103 ALA A C 1
ATOM 793 O O . ALA A 1 103 ? 3.613 6.126 -0.426 1.00 72.88 103 ALA A O 1
ATOM 794 N N . ALA A 1 104 ? 1.884 7.488 -0.910 1.00 79.88 104 ALA A N 1
ATOM 795 C CA . ALA A 1 104 ? 1.517 7.759 0.477 1.00 79.88 104 ALA A CA 1
ATOM 796 C C . ALA A 1 104 ? 0.055 7.373 0.721 1.00 79.88 104 ALA A C 1
ATOM 798 O O . ALA A 1 104 ? -0.844 7.799 -0.009 1.00 79.88 104 ALA A O 1
ATOM 799 N N . VAL A 1 105 ? -0.166 6.565 1.755 1.00 83.62 105 VAL A N 1
ATOM 800 C CA . VAL A 1 105 ? -1.488 6.205 2.272 1.00 83.62 105 VAL A CA 1
ATOM 801 C C . VAL A 1 105 ? -1.540 6.613 3.737 1.00 83.62 105 VAL A C 1
ATOM 803 O O . VAL A 1 105 ? -0.733 6.162 4.542 1.00 83.62 105 VAL A O 1
ATOM 806 N N . LEU A 1 106 ? -2.481 7.476 4.079 1.00 86.81 106 LEU A N 1
ATOM 807 C CA . LEU A 1 106 ? -2.787 7.870 5.442 1.00 86.81 106 LEU A CA 1
ATOM 808 C C . LEU A 1 106 ? -3.771 6.861 6.042 1.00 86.81 106 LEU A C 1
ATOM 810 O O . LEU A 1 106 ? -4.839 6.636 5.482 1.00 86.81 106 LEU A O 1
ATOM 814 N N . ALA A 1 107 ? -3.414 6.279 7.179 1.00 85.50 107 ALA A N 1
ATOM 815 C CA . ALA A 1 107 ? -4.278 5.479 8.027 1.00 85.50 107 ALA A CA 1
ATOM 816 C C . ALA A 1 107 ? -4.658 6.298 9.266 1.00 85.50 107 ALA A C 1
ATOM 818 O O . ALA A 1 107 ? -3.784 6.769 9.997 1.00 85.50 107 ALA A O 1
ATOM 819 N N . VAL A 1 108 ? -5.955 6.475 9.504 1.00 86.06 108 VAL A N 1
ATOM 820 C CA . VAL A 1 108 ? -6.495 7.198 10.661 1.00 86.06 108 VAL A CA 1
ATOM 821 C C . VAL A 1 108 ? -7.386 6.252 11.447 1.00 86.06 108 VAL A C 1
ATOM 823 O O . VAL A 1 108 ? -8.343 5.715 10.896 1.00 86.06 108 VAL A O 1
ATOM 826 N N . LEU A 1 109 ? -7.092 6.063 12.729 1.00 85.50 109 LEU A N 1
ATOM 827 C CA . LEU A 1 109 ? -7.943 5.308 13.641 1.00 85.50 109 LEU A CA 1
ATOM 828 C C . LEU A 1 109 ? -8.877 6.276 14.373 1.00 85.50 109 LEU A C 1
ATOM 830 O O . LEU A 1 109 ? -8.436 7.267 14.956 1.00 85.50 109 LEU A O 1
ATOM 834 N N . ARG A 1 110 ? -10.180 6.008 14.325 1.00 85.75 110 ARG A N 1
ATOM 835 C CA . ARG A 1 110 ? -11.223 6.795 14.992 1.00 85.75 110 ARG A CA 1
ATOM 836 C C . ARG A 1 110 ? -12.104 5.895 15.844 1.00 85.75 110 ARG A C 1
ATOM 838 O O . ARG A 1 110 ? -12.279 4.719 15.545 1.00 85.75 110 ARG A O 1
ATOM 845 N N . SER A 1 111 ? -12.666 6.468 16.901 1.00 82.69 111 SER A N 1
ATOM 846 C CA . SER A 1 111 ? -13.716 5.815 17.683 1.00 82.69 111 SER A CA 1
ATOM 847 C C . SER A 1 111 ? -15.061 5.991 16.981 1.00 82.69 111 SER A C 1
ATOM 849 O O . SER A 1 111 ? -15.356 7.086 16.495 1.00 82.69 111 SER A O 1
ATOM 851 N N . ALA A 1 112 ? -15.860 4.930 16.936 1.00 81.38 112 ALA A N 1
ATOM 852 C CA . ALA A 1 112 ? -17.156 4.897 16.274 1.00 81.38 112 ALA A CA 1
ATOM 853 C C . ALA A 1 112 ? -18.212 4.228 17.166 1.00 81.38 112 ALA A C 1
ATOM 855 O O . ALA A 1 112 ? -17.871 3.388 18.006 1.00 81.38 112 ALA A O 1
ATOM 856 N N . PRO A 1 113 ? -19.506 4.562 17.013 1.00 68.62 113 PRO A N 1
ATOM 857 C CA . PRO A 1 113 ? -20.567 3.895 17.759 1.00 68.62 113 PRO A CA 1
ATOM 858 C C . PRO A 1 113 ? -20.612 2.404 17.384 1.00 68.62 113 PRO A C 1
ATOM 860 O O . PRO A 1 113 ? -21.089 2.036 16.315 1.00 68.62 113 PRO A O 1
ATOM 863 N N . GLY A 1 114 ? -20.083 1.553 18.270 1.00 72.62 114 GLY A N 1
ATOM 864 C CA . GLY A 1 114 ? -19.943 0.107 18.056 1.00 72.62 114 GLY A CA 1
ATOM 865 C C . GLY A 1 114 ? -18.500 -0.412 17.984 1.00 72.62 114 GLY A C 1
ATOM 866 O O . GLY A 1 114 ? -18.317 -1.618 17.838 1.00 72.62 114 GLY A O 1
ATOM 867 N N . GLY A 1 115 ? -17.483 0.453 18.111 1.00 81.94 115 GLY A N 1
ATOM 868 C CA . GLY A 1 115 ? -16.077 0.044 18.177 1.00 81.94 115 GLY A CA 1
ATOM 869 C C . GLY A 1 115 ? -15.111 1.083 17.605 1.00 81.94 115 GLY A C 1
ATOM 870 O O . GLY A 1 115 ? -15.122 2.252 17.987 1.00 81.94 115 GLY A O 1
ATOM 871 N N . SER A 1 116 ? -14.263 0.642 16.683 1.00 83.62 116 SER A N 1
ATOM 872 C CA . SER A 1 116 ? -13.232 1.441 16.025 1.00 83.62 116 SER A CA 1
ATOM 873 C C . SER A 1 116 ? -13.421 1.467 14.516 1.00 83.62 116 SER A C 1
ATOM 875 O O . SER A 1 116 ? -13.837 0.483 13.908 1.00 83.62 116 SER A O 1
ATOM 877 N N . GLU A 1 117 ? -13.027 2.570 13.899 1.00 87.56 117 GLU A N 1
ATOM 878 C CA . GLU A 1 117 ? -12.967 2.742 12.454 1.00 87.56 117 GLU A CA 1
ATOM 879 C C . GLU A 1 117 ? -11.536 3.049 12.015 1.00 87.56 117 GLU A C 1
ATOM 881 O O . GLU A 1 117 ? -10.899 3.967 12.529 1.00 87.56 117 GLU A O 1
ATOM 886 N N . VAL A 1 118 ? -11.039 2.311 11.025 1.00 85.75 118 VAL A N 1
ATOM 887 C CA . VAL A 1 118 ? -9.769 2.580 10.345 1.00 85.75 118 VAL A CA 1
ATOM 888 C C . VAL A 1 118 ? -10.073 3.179 8.979 1.00 85.75 118 VAL A C 1
ATOM 890 O O . VAL A 1 118 ? -10.647 2.517 8.116 1.00 85.75 118 VAL A O 1
ATOM 893 N N . HIS A 1 119 ? -9.694 4.438 8.783 1.00 88.50 119 HIS A N 1
ATOM 894 C CA . HIS A 1 119 ? -9.857 5.171 7.529 1.00 88.50 119 HIS A CA 1
ATOM 895 C C . HIS A 1 119 ? -8.534 5.150 6.769 1.00 88.50 119 HIS A C 1
ATOM 897 O O . HIS A 1 119 ? -7.515 5.595 7.295 1.00 88.50 119 HIS A O 1
ATOM 903 N N . LEU A 1 120 ? -8.547 4.651 5.536 1.00 87.88 120 LEU A N 1
ATOM 904 C CA . LEU A 1 120 ? -7.409 4.662 4.622 1.00 87.88 120 LEU A CA 1
ATOM 905 C C . LEU A 1 120 ? -7.639 5.686 3.511 1.00 87.88 120 LEU A C 1
ATOM 907 O O . LEU A 1 120 ? -8.582 5.554 2.735 1.00 87.88 120 LEU A O 1
ATOM 911 N N . LEU A 1 121 ? -6.745 6.667 3.397 1.00 88.81 121 LEU A N 1
ATOM 912 C CA . LEU A 1 121 ? -6.841 7.777 2.450 1.00 88.81 121 LEU A CA 1
ATOM 913 C C . LEU A 1 121 ? -5.529 7.950 1.684 1.00 88.81 121 LEU A C 1
ATOM 915 O O . LEU A 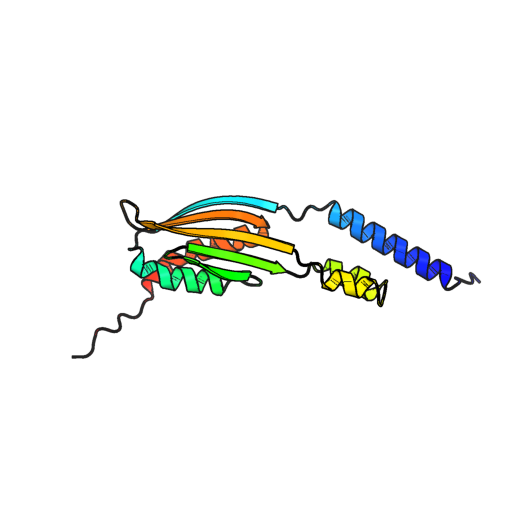1 121 ? -4.471 8.095 2.288 1.00 88.81 121 LEU A O 1
ATOM 919 N N . GLY A 1 122 ? -5.567 7.994 0.354 1.00 86.88 122 GLY A N 1
ATOM 920 C CA . GLY A 1 122 ? -4.391 8.363 -0.439 1.00 86.88 122 GLY A CA 1
ATOM 921 C C . GLY A 1 122 ? -4.346 7.735 -1.821 1.00 86.88 122 GLY A C 1
ATOM 922 O O . GLY A 1 122 ? -5.372 7.399 -2.411 1.00 86.88 122 GLY A O 1
ATOM 923 N N . THR A 1 123 ? -3.138 7.582 -2.358 1.00 83.50 123 THR A N 1
ATOM 924 C CA . THR A 1 123 ? -2.906 6.929 -3.649 1.00 83.50 123 THR A CA 1
ATOM 925 C C . THR A 1 123 ? -1.823 5.876 -3.508 1.00 83.50 123 THR A C 1
ATOM 927 O O . THR A 1 123 ? -0.752 6.105 -2.950 1.00 83.50 123 THR A O 1
ATOM 930 N N . THR A 1 124 ? -2.106 4.683 -4.018 1.00 84.69 124 THR A N 1
ATOM 931 C CA . THR A 1 124 ? -1.153 3.574 -3.999 1.00 84.69 124 THR A CA 1
ATOM 932 C C . THR A 1 124 ? -1.360 2.663 -5.195 1.00 84.69 124 THR A C 1
ATOM 934 O O . THR A 1 124 ? -2.280 2.842 -5.989 1.00 84.69 124 THR A O 1
ATOM 937 N N . ARG A 1 125 ? -0.489 1.675 -5.366 1.00 80.81 125 ARG A N 1
ATOM 938 C CA . ARG A 1 125 ? -0.642 0.676 -6.427 1.00 80.81 125 ARG A CA 1
ATOM 939 C C . ARG A 1 125 ? -1.680 -0.370 -6.033 1.00 80.81 125 ARG A C 1
ATOM 941 O O . ARG A 1 125 ? -1.736 -0.752 -4.866 1.00 80.81 125 ARG A O 1
ATOM 948 N N . VAL A 1 126 ? -2.395 -0.930 -7.014 1.00 82.31 126 VAL A N 1
ATOM 949 C CA . VAL A 1 126 ? -3.360 -2.037 -6.802 1.00 82.31 126 VAL A CA 1
ATOM 950 C C . VAL A 1 126 ? -2.791 -3.140 -5.905 1.00 82.31 126 VAL A C 1
ATOM 952 O O . VAL A 1 126 ? -3.438 -3.530 -4.944 1.00 82.31 126 VAL A O 1
ATOM 955 N N . ALA A 1 127 ? -1.560 -3.593 -6.167 1.00 78.69 127 ALA A N 1
ATOM 956 C CA . ALA A 1 127 ? -0.929 -4.661 -5.389 1.00 78.69 127 ALA A CA 1
ATOM 957 C C . ALA A 1 127 ? -0.752 -4.307 -3.901 1.00 78.69 127 ALA A C 1
ATOM 959 O O . ALA A 1 127 ? -0.918 -5.162 -3.039 1.00 78.69 127 ALA A O 1
ATOM 960 N N . VAL A 1 128 ? -0.432 -3.047 -3.588 1.00 81.12 128 VAL A N 1
ATOM 961 C CA . VAL A 1 128 ? -0.283 -2.591 -2.197 1.00 81.12 128 VAL A CA 1
ATOM 962 C C . VAL A 1 128 ? -1.653 -2.470 -1.540 1.00 81.12 128 VAL A C 1
ATOM 964 O O . VAL A 1 128 ? -1.819 -2.927 -0.415 1.00 81.12 128 VAL A O 1
ATOM 967 N N . ARG A 1 129 ? -2.653 -1.942 -2.260 1.00 84.44 129 ARG A N 1
ATOM 968 C CA . ARG A 1 129 ? -4.047 -1.903 -1.798 1.00 84.44 129 ARG A CA 1
ATOM 969 C C . ARG A 1 129 ? -4.561 -3.301 -1.448 1.00 84.44 129 ARG A C 1
ATOM 971 O O . ARG A 1 129 ? -5.114 -3.478 -0.373 1.00 84.44 129 ARG A O 1
ATOM 978 N N . THR A 1 130 ? -4.336 -4.301 -2.303 1.00 84.75 130 THR A N 1
ATOM 979 C CA . THR A 1 130 ? -4.786 -5.678 -2.033 1.00 84.75 130 THR A CA 1
ATOM 980 C C . THR A 1 130 ? -4.112 -6.287 -0.806 1.00 84.75 130 THR A C 1
ATOM 982 O O . THR A 1 130 ? -4.754 -7.020 -0.058 1.00 84.75 130 THR A O 1
ATOM 985 N N . THR A 1 131 ? -2.832 -5.982 -0.573 1.00 84.44 131 THR A N 1
ATOM 986 C CA . THR A 1 131 ? -2.124 -6.447 0.627 1.00 84.44 131 THR A CA 1
ATOM 987 C C . THR A 1 131 ? -2.631 -5.731 1.877 1.00 84.44 131 THR A C 1
ATOM 989 O O . THR A 1 131 ? -2.877 -6.394 2.877 1.00 84.44 131 THR A O 1
ATOM 992 N N . LEU A 1 132 ? -2.860 -4.414 1.806 1.00 84.50 132 LEU A N 1
ATOM 993 C CA . LEU A 1 132 ? -3.458 -3.622 2.888 1.00 84.50 132 LEU A CA 1
ATOM 994 C C . LEU A 1 132 ? -4.840 -4.148 3.282 1.00 84.50 132 LEU A C 1
ATOM 996 O O . LEU A 1 132 ? -5.093 -4.354 4.461 1.00 84.50 132 LEU A O 1
ATOM 1000 N N . GLN A 1 133 ? -5.707 -4.416 2.304 1.00 86.56 133 GLN A N 1
ATOM 1001 C CA . GLN A 1 133 ? -7.046 -4.962 2.547 1.00 86.56 133 GLN A CA 1
ATOM 1002 C C . GLN A 1 133 ? -6.993 -6.333 3.220 1.00 86.56 133 GLN A C 1
ATOM 1004 O O . GLN A 1 133 ? -7.729 -6.585 4.169 1.00 86.56 133 GLN A O 1
ATOM 1009 N N . ARG A 1 134 ? -6.099 -7.217 2.759 1.00 85.94 134 ARG A N 1
ATOM 1010 C CA . ARG A 1 134 ? -5.918 -8.533 3.382 1.00 85.94 134 ARG A CA 1
ATOM 1011 C C . ARG A 1 134 ? -5.434 -8.402 4.822 1.00 85.94 134 ARG A C 1
ATOM 1013 O O . ARG A 1 134 ? -5.993 -9.036 5.704 1.00 85.94 134 ARG A O 1
ATOM 1020 N N . ALA A 1 135 ? -4.443 -7.550 5.054 1.00 83.81 135 ALA A N 1
ATOM 1021 C CA . ALA A 1 135 ? -3.893 -7.348 6.381 1.00 83.81 135 ALA A CA 1
ATOM 1022 C C . ALA A 1 135 ? -4.949 -6.730 7.326 1.00 83.81 135 ALA A C 1
ATOM 1024 O O . ALA A 1 135 ? -5.136 -7.204 8.440 1.00 83.81 135 ALA A O 1
ATOM 1025 N N . LEU A 1 136 ? -5.732 -5.742 6.875 1.00 85.06 136 LEU A N 1
ATOM 1026 C CA . LEU A 1 136 ? -6.831 -5.181 7.673 1.00 85.06 136 LEU A CA 1
ATOM 1027 C C . LEU A 1 136 ? -7.938 -6.195 7.989 1.00 85.06 136 LEU A C 1
ATOM 1029 O O . LEU A 1 136 ? -8.553 -6.099 9.048 1.00 85.06 136 LEU A O 1
ATOM 1033 N N . ALA A 1 137 ? -8.181 -7.177 7.120 1.00 84.94 137 ALA A N 1
ATOM 1034 C CA . ALA A 1 137 ? -9.130 -8.253 7.402 1.00 84.94 137 ALA A CA 1
ATOM 1035 C C . ALA A 1 137 ? -8.655 -9.190 8.533 1.00 84.94 137 ALA A C 1
ATOM 1037 O O . ALA A 1 137 ? -9.482 -9.782 9.222 1.00 84.94 137 ALA A O 1
ATOM 1038 N N . GLU A 1 138 ? -7.342 -9.302 8.758 1.00 83.31 138 GLU A N 1
ATOM 1039 C CA . GLU A 1 138 ? -6.737 -10.111 9.830 1.00 83.31 138 GLU A CA 1
ATOM 1040 C C . GLU A 1 138 ? -6.650 -9.357 11.172 1.00 83.31 138 GLU A C 1
ATOM 1042 O O . GLU A 1 138 ? -6.447 -9.958 12.229 1.00 83.31 138 GLU A O 1
ATOM 1047 N N . LEU A 1 139 ? -6.863 -8.039 11.154 1.00 80.25 139 LEU A N 1
ATOM 1048 C CA . LEU A 1 139 ? -6.765 -7.155 12.314 1.00 80.25 139 LEU A CA 1
ATOM 1049 C C . LEU A 1 139 ? -7.644 -7.562 13.517 1.00 80.25 139 LEU A C 1
ATOM 1051 O O . LEU A 1 139 ? -7.138 -7.500 14.640 1.00 80.25 139 LEU A O 1
ATOM 1055 N N . PRO A 1 140 ? -8.908 -8.014 13.353 1.00 75.44 140 PRO A N 1
ATOM 1056 C CA . PRO A 1 140 ? -9.721 -8.460 14.487 1.00 75.44 140 PRO A CA 1
ATOM 1057 C C . PRO A 1 140 ? -9.114 -9.682 15.192 1.00 75.44 140 PRO A C 1
ATOM 1059 O O . PRO A 1 140 ? -9.142 -9.767 16.418 1.00 75.44 140 PRO A O 1
ATOM 1062 N N . ALA A 1 141 ? -8.522 -10.606 14.427 1.00 75.38 141 ALA A N 1
ATOM 1063 C CA . ALA A 1 141 ? -7.856 -11.784 14.974 1.00 75.38 141 ALA A CA 1
ATOM 1064 C C . ALA A 1 141 ? -6.559 -11.401 15.705 1.00 75.38 141 ALA A C 1
ATOM 1066 O O . ALA A 1 141 ? -6.312 -11.883 16.809 1.00 75.38 141 ALA A O 1
ATOM 1067 N N . ALA A 1 142 ? -5.777 -10.476 15.139 1.00 73.50 142 ALA A N 1
ATOM 1068 C CA . ALA A 1 142 ? -4.559 -9.961 15.764 1.00 73.50 142 ALA A CA 1
ATOM 1069 C C . ALA A 1 142 ? -4.838 -9.215 17.085 1.00 73.50 142 ALA A C 1
ATOM 1071 O O . ALA A 1 142 ? -4.065 -9.332 18.040 1.00 73.50 142 ALA A O 1
ATOM 1072 N N . ALA A 1 143 ? -5.953 -8.479 17.161 1.00 70.25 143 ALA A N 1
ATOM 1073 C CA . ALA A 1 143 ? -6.388 -7.796 18.378 1.00 70.25 143 ALA A CA 1
ATOM 1074 C C . ALA A 1 143 ? -6.839 -8.777 19.479 1.00 70.25 143 ALA A C 1
ATOM 1076 O O . ALA A 1 143 ? -6.572 -8.533 20.654 1.00 70.25 143 ALA A O 1
ATOM 1077 N N . ALA A 1 144 ? -7.460 -9.903 19.108 1.00 69.62 144 ALA A N 1
ATOM 1078 C CA . ALA A 1 144 ? -7.897 -10.937 20.049 1.00 69.62 144 ALA A CA 1
ATOM 1079 C C . ALA A 1 144 ? -6.734 -11.738 20.670 1.00 69.62 144 ALA A C 1
ATOM 1081 O O . ALA A 1 144 ? -6.857 -12.242 21.779 1.00 69.62 144 ALA A O 1
ATOM 1082 N N . THR A 1 145 ? -5.587 -11.840 19.989 1.00 63.22 145 THR A N 1
ATOM 1083 C CA . THR A 1 145 ? -4.399 -12.575 20.471 1.00 63.22 145 THR A CA 1
ATOM 1084 C C . THR A 1 145 ? -3.537 -11.829 21.496 1.00 63.22 145 THR A C 1
ATOM 1086 O O . THR A 1 145 ? -2.420 -12.266 21.775 1.00 63.22 145 THR A O 1
ATOM 1089 N N . ARG A 1 146 ? -4.001 -10.712 22.073 1.00 53.41 146 ARG A N 1
ATOM 1090 C CA . ARG A 1 146 ? -3.273 -10.047 23.163 1.00 53.41 146 ARG A CA 1
ATOM 1091 C C . ARG A 1 146 ? -3.189 -11.025 24.346 1.00 53.41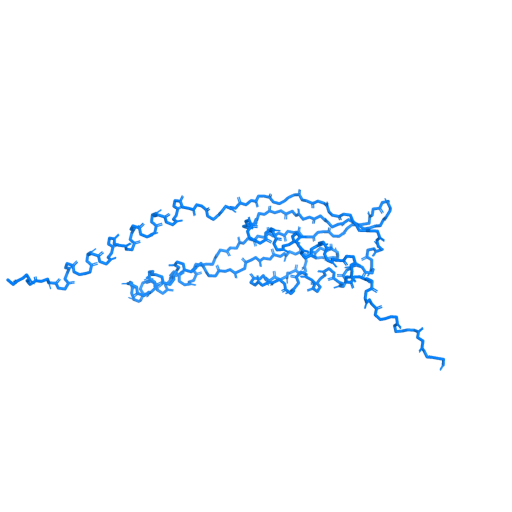 146 ARG A C 1
ATOM 1093 O O . ARG A 1 146 ? -4.232 -11.403 24.867 1.00 53.41 146 ARG A O 1
ATOM 1100 N N . PRO A 1 147 ? -1.991 -11.466 24.775 1.00 49.22 147 PRO A N 1
ATOM 1101 C CA . PRO A 1 147 ? -1.895 -12.228 26.004 1.00 49.22 147 PRO A CA 1
ATOM 1102 C C . PRO A 1 147 ? -2.270 -11.270 27.132 1.00 49.22 147 PRO A C 1
ATOM 1104 O O . PRO A 1 147 ? -1.590 -10.261 27.338 1.00 49.22 147 PRO A O 1
ATOM 1107 N N . ASP A 1 148 ? -3.369 -11.561 27.819 1.00 46.28 148 ASP A N 1
ATOM 1108 C CA . ASP A 1 148 ? -3.713 -10.937 29.089 1.00 46.28 148 ASP A CA 1
ATOM 1109 C C . ASP A 1 148 ? -2.571 -11.206 30.073 1.00 46.28 148 ASP A C 1
ATOM 1111 O O . ASP A 1 148 ? -2.521 -12.220 30.767 1.00 46.28 148 ASP A O 1
ATOM 1115 N N . ALA A 1 149 ? -1.606 -10.292 30.128 1.00 47.22 149 ALA A N 1
ATOM 1116 C CA . ALA A 1 149 ? -0.595 -10.247 31.169 1.00 47.22 149 ALA A CA 1
ATOM 1117 C C . ALA A 1 149 ? -1.224 -9.696 32.459 1.00 47.22 149 ALA A C 1
ATOM 1119 O O . ALA A 1 149 ? -0.819 -8.657 32.962 1.00 47.22 149 ALA A O 1
ATOM 1120 N N . THR A 1 150 ? -2.238 -10.389 32.976 1.00 48.62 150 THR A N 1
ATOM 1121 C CA . THR A 1 150 ? -2.837 -10.152 34.296 1.00 48.62 150 THR A CA 1
ATOM 1122 C C . THR A 1 150 ? -3.425 -11.457 34.821 1.00 48.62 150 THR A C 1
ATOM 1124 O O . THR A 1 150 ? -4.620 -11.595 35.054 1.00 48.62 150 THR A O 1
ATOM 1127 N N . THR A 1 151 ? -2.576 -12.463 35.020 1.00 48.28 151 THR A N 1
ATOM 1128 C CA . THR A 1 151 ? -2.841 -13.499 36.024 1.00 48.28 151 THR A CA 1
ATOM 1129 C C . THR A 1 151 ? -1.518 -13.980 36.594 1.00 48.28 151 THR A C 1
ATOM 1131 O O . THR A 1 151 ? -0.961 -14.983 36.158 1.00 48.28 151 THR A O 1
ATOM 1134 N N . THR A 1 152 ? -0.998 -13.276 37.592 1.00 48.09 152 THR A N 1
ATOM 1135 C CA . THR A 1 152 ? -0.351 -13.971 38.706 1.00 48.09 152 THR A CA 1
ATOM 1136 C C . THR A 1 152 ? -0.522 -13.130 39.961 1.00 48.09 152 THR A C 1
ATOM 1138 O O . THR A 1 152 ? -0.177 -11.950 39.990 1.00 48.09 152 THR A O 1
ATOM 1141 N N . SER A 1 153 ? -1.189 -13.774 40.911 1.00 44.66 153 SER A N 1
ATOM 1142 C CA . SER A 1 153 ? -1.501 -13.377 42.280 1.00 44.66 153 SER A CA 1
ATOM 1143 C C . SER A 1 153 ? -0.270 -13.092 43.122 1.00 44.66 153 SER A C 1
ATOM 1145 O O . SER A 1 153 ? 0.724 -13.828 42.915 1.00 44.66 153 SER A O 1
#